Protein AF-A0A2T4VY03-F1 (afdb_monomer)

Nearest PDB structures (foldseek):
  8t7o-assembly1_A  TM=3.174E-01  e=9.260E+00  Homo sapiens

Mean predicted aligned error: 11.44 Å

Radius of gyration: 19.84 Å; Cα contacts (8 Å, |Δi|>4): 42; chains: 1; bounding box: 47×22×61 Å

pLDDT: mean 77.69, std 19.45, range [36.88, 95.12]

Sequence (86 aa):
MQHAEYELMPKYVLFAHLVYISGGISRGIMIFLYNSSFSQCFENKALHELLMRKISTYVITNPNIAILDMISYTRRVYNYNIFEID

Organism: NCBI:txid744859

Structure (mmCIF, N/CA/C/O backbone):
data_AF-A0A2T4VY03-F1
#
_entry.id   AF-A0A2T4VY03-F1
#
loop_
_atom_site.group_PDB
_atom_site.id
_atom_site.type_symbol
_atom_site.label_atom_id
_atom_site.label_alt_id
_atom_site.label_comp_id
_atom_site.label_asym_id
_atom_site.label_entity_id
_atom_site.label_seq_id
_atom_site.pdbx_PDB_ins_code
_atom_site.Cartn_x
_atom_site.Cartn_y
_atom_site.Cartn_z
_atom_site.occupancy
_atom_site.B_iso_or_equiv
_atom_site.auth_seq_id
_atom_site.auth_comp_id
_atom_site.auth_asym_id
_atom_site.auth_atom_id
_atom_site.pdbx_PDB_model_num
ATOM 1 N N . MET A 1 1 ? -35.897 14.136 17.633 1.00 43.66 1 MET A N 1
ATOM 2 C CA . MET A 1 1 ? -34.589 14.800 17.443 1.00 43.66 1 MET A CA 1
ATOM 3 C C . MET A 1 1 ? -33.520 13.735 17.155 1.00 43.66 1 MET A C 1
ATOM 5 O O . MET A 1 1 ? -32.623 13.553 17.959 1.00 43.66 1 MET A O 1
ATOM 9 N N . GLN A 1 2 ? -33.657 12.966 16.060 1.00 45.12 2 GLN A N 1
ATOM 10 C CA . GLN A 1 2 ? -32.671 11.930 15.682 1.00 45.12 2 GLN A CA 1
ATOM 11 C C . GLN A 1 2 ? -32.844 11.417 14.233 1.00 45.12 2 GLN A C 1
ATOM 13 O O . GLN A 1 2 ? -32.764 10.223 13.981 1.00 45.12 2 GLN A O 1
ATOM 18 N N . HIS A 1 3 ? -33.138 12.300 13.270 1.00 36.88 3 HIS A N 1
ATOM 19 C CA . HIS A 1 3 ? -33.337 11.892 11.865 1.00 36.88 3 HIS A CA 1
ATOM 20 C C . HIS A 1 3 ? -32.688 12.814 10.816 1.00 36.88 3 HIS A C 1
ATOM 22 O O . HIS A 1 3 ? -32.946 12.641 9.634 1.00 36.88 3 HIS A O 1
ATOM 28 N N . ALA A 1 4 ? -31.825 13.759 11.209 1.00 40.84 4 ALA A N 1
ATOM 29 C CA . ALA A 1 4 ? -31.364 14.831 10.313 1.00 40.84 4 ALA A CA 1
ATOM 30 C C . ALA A 1 4 ? -29.869 14.794 9.919 1.00 40.84 4 ALA A C 1
ATOM 32 O O . ALA A 1 4 ? -29.393 15.750 9.321 1.00 40.84 4 ALA A O 1
ATOM 33 N N . GLU A 1 5 ? -29.113 13.731 10.224 1.00 42.06 5 GLU A N 1
ATOM 34 C CA . GLU A 1 5 ? -27.661 13.692 9.926 1.00 42.06 5 GLU A CA 1
ATOM 35 C C . GLU A 1 5 ? -27.251 12.789 8.753 1.00 42.06 5 GLU A C 1
ATOM 37 O O . GLU A 1 5 ? -26.105 12.835 8.317 1.00 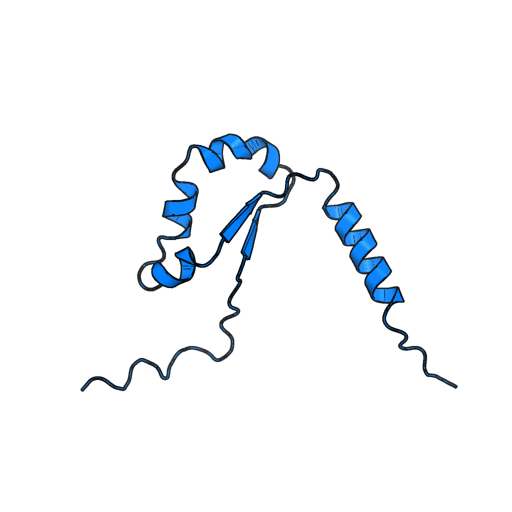42.06 5 GLU A O 1
ATOM 42 N N . TYR A 1 6 ? -28.172 12.018 8.169 1.00 45.56 6 TYR A N 1
ATOM 43 C CA . TYR A 1 6 ? -27.841 11.122 7.048 1.00 45.56 6 TYR A CA 1
ATOM 44 C C . TYR A 1 6 ? -28.013 11.766 5.660 1.00 45.56 6 TYR A C 1
ATOM 46 O O . TYR A 1 6 ? -27.670 11.151 4.653 1.00 45.56 6 TYR A O 1
ATOM 54 N N . GLU A 1 7 ? -28.510 13.004 5.583 1.00 43.41 7 GLU A N 1
ATOM 55 C CA . GLU A 1 7 ? -28.888 13.661 4.318 1.00 43.41 7 GLU A CA 1
ATOM 56 C C . GLU A 1 7 ? -27.768 14.519 3.691 1.00 43.41 7 GLU A C 1
ATOM 58 O O . GLU A 1 7 ? -27.952 15.120 2.636 1.00 43.41 7 GLU A O 1
ATOM 63 N N . LEU A 1 8 ? -26.575 14.546 4.301 1.00 48.19 8 LEU A N 1
ATOM 64 C CA . LEU A 1 8 ? -25.434 15.364 3.859 1.00 48.19 8 LEU A CA 1
ATOM 65 C C . LEU A 1 8 ? -24.235 14.565 3.323 1.00 48.19 8 LEU A C 1
ATOM 67 O O . LEU A 1 8 ? -23.186 15.152 3.057 1.00 48.19 8 LEU A O 1
ATOM 71 N N . MET A 1 9 ? -24.351 13.247 3.114 1.00 43.19 9 MET A N 1
ATOM 72 C CA . MET A 1 9 ? -23.274 12.518 2.433 1.00 43.19 9 MET A CA 1
ATOM 73 C C . MET A 1 9 ? -23.275 12.864 0.933 1.00 43.19 9 MET A C 1
ATOM 75 O O . MET A 1 9 ? -24.276 12.629 0.251 1.00 43.19 9 MET A O 1
ATOM 79 N N . PRO A 1 10 ? -22.181 13.417 0.378 1.00 48.06 10 PRO A N 1
ATOM 80 C CA . PRO A 1 10 ? -22.136 13.787 -1.029 1.00 48.06 10 PRO A CA 1
ATOM 81 C C . PRO A 1 10 ? -22.304 12.538 -1.905 1.00 48.06 10 PRO A C 1
ATOM 83 O O . PRO A 1 10 ? -21.652 11.519 -1.682 1.00 48.06 10 PRO A O 1
ATOM 86 N N . LYS A 1 11 ? -23.146 12.637 -2.944 1.00 48.28 11 LYS A N 1
ATOM 87 C CA . LYS A 1 11 ? -23.492 11.593 -3.940 1.00 48.28 11 LYS A CA 1
ATOM 88 C C . LYS A 1 11 ? -22.305 10.992 -4.731 1.00 48.28 11 LYS A C 1
ATOM 90 O O . LYS A 1 11 ? -22.528 10.229 -5.664 1.00 48.28 11 LYS A O 1
ATOM 95 N N . TYR A 1 12 ? -21.061 11.299 -4.364 1.00 45.38 12 TYR A N 1
ATOM 96 C CA . TYR A 1 12 ? -19.838 10.879 -5.053 1.00 45.38 12 TYR A CA 1
ATOM 97 C C . TYR A 1 12 ? -18.738 10.411 -4.089 1.00 45.38 12 TYR A C 1
ATOM 99 O O . TYR A 1 12 ? -17.555 10.642 -4.335 1.00 45.38 12 TYR A O 1
ATOM 107 N N . VAL A 1 13 ? -19.089 9.763 -2.975 1.00 51.22 13 VAL A N 1
ATOM 108 C CA . VAL A 1 13 ? -18.072 9.038 -2.201 1.00 51.22 13 VAL A CA 1
ATOM 109 C C . VAL A 1 13 ? -17.701 7.782 -2.985 1.00 51.22 13 VAL A C 1
ATOM 111 O O . VAL A 1 13 ? -18.440 6.800 -3.013 1.00 51.22 13 VAL A O 1
ATOM 114 N N . LEU A 1 14 ? -16.561 7.840 -3.673 1.00 54.59 14 LEU A N 1
ATOM 115 C CA . LEU A 1 14 ? -15.970 6.687 -4.336 1.00 54.59 14 LEU A CA 1
ATOM 116 C C . LEU A 1 14 ? -15.541 5.697 -3.244 1.00 54.59 14 LEU A C 1
ATOM 118 O O . LEU A 1 14 ? -14.534 5.896 -2.565 1.00 54.59 14 LEU A O 1
ATOM 122 N N . PHE A 1 15 ? -16.329 4.645 -3.034 1.00 60.84 15 PHE A N 1
ATOM 123 C CA . PHE A 1 15 ? -15.952 3.562 -2.136 1.00 60.84 15 PHE A CA 1
ATOM 124 C C . PHE A 1 15 ? -14.886 2.708 -2.824 1.00 60.84 15 PHE A C 1
ATOM 126 O O . PHE A 1 15 ? -15.186 1.843 -3.645 1.00 60.84 15 PHE A O 1
ATOM 133 N N . ALA A 1 16 ? -13.619 2.971 -2.513 1.00 69.25 16 ALA A N 1
ATOM 134 C CA . ALA A 1 16 ? -12.539 2.080 -2.902 1.00 69.25 16 ALA A CA 1
ATOM 135 C C . ALA A 1 16 ? -12.628 0.809 -2.049 1.00 69.25 16 ALA A C 1
ATOM 137 O O . ALA A 1 16 ? -12.446 0.861 -0.837 1.00 69.25 16 ALA A O 1
ATOM 138 N N . HIS A 1 17 ? -12.903 -0.338 -2.671 1.00 79.31 17 HIS A N 1
ATOM 139 C CA . HIS A 1 17 ? -12.854 -1.625 -1.971 1.00 79.31 17 HIS A CA 1
ATOM 140 C C . HIS A 1 17 ? -11.416 -2.022 -1.603 1.00 79.31 17 HIS A C 1
ATOM 142 O O . HIS A 1 17 ? -11.203 -2.714 -0.611 1.00 79.31 17 HIS A O 1
ATOM 148 N N . LEU A 1 18 ? -10.431 -1.584 -2.399 1.00 90.50 18 LEU A N 1
ATOM 149 C CA . LEU A 1 18 ? -9.024 -1.958 -2.267 1.00 90.50 18 LEU A CA 1
ATOM 150 C C . LEU A 1 18 ? -8.119 -0.745 -2.512 1.00 90.50 18 LEU A C 1
ATOM 152 O O . LEU A 1 18 ? -8.420 0.106 -3.349 1.00 90.50 18 LEU A O 1
ATOM 156 N N . VAL A 1 19 ? -6.983 -0.709 -1.819 1.00 93.25 19 VAL A N 1
ATOM 157 C CA . VAL A 1 19 ? -5.906 0.270 -2.005 1.00 93.25 19 VAL A CA 1
ATOM 158 C C . VAL A 1 19 ? -4.616 -0.469 -2.344 1.00 93.25 19 VAL A C 1
ATOM 160 O O . VAL A 1 19 ? -4.230 -1.411 -1.655 1.00 93.25 19 VAL A O 1
ATOM 163 N N . TYR A 1 20 ? -3.924 -0.020 -3.390 1.00 91.81 20 TYR A N 1
ATOM 164 C CA . TYR A 1 20 ? -2.653 -0.593 -3.826 1.00 91.81 20 TYR A CA 1
ATOM 165 C C . TYR A 1 20 ? -1.513 0.403 -3.607 1.00 91.81 20 TYR A C 1
ATOM 167 O O . TYR A 1 20 ? -1.590 1.552 -4.035 1.00 91.81 20 TYR A O 1
ATOM 175 N N . ILE A 1 21 ? -0.437 -0.051 -2.972 1.00 91.75 21 ILE A N 1
ATOM 176 C CA . ILE A 1 21 ? 0.820 0.677 -2.811 1.00 91.75 21 ILE A CA 1
ATOM 177 C C . ILE A 1 21 ? 1.755 0.213 -3.928 1.00 91.75 21 ILE A C 1
ATOM 179 O O . ILE A 1 21 ? 2.165 -0.950 -3.969 1.00 91.75 21 ILE A O 1
ATOM 183 N N . SER A 1 22 ? 2.088 1.118 -4.843 1.00 88.50 22 SER A N 1
ATOM 184 C CA . SER A 1 22 ? 3.006 0.876 -5.960 1.00 88.50 22 SER A CA 1
ATOM 185 C C . SER A 1 22 ? 4.135 1.917 -5.973 1.00 88.50 22 SER A C 1
ATOM 187 O O . SER A 1 22 ? 4.204 2.780 -5.096 1.00 88.50 22 SER A O 1
ATOM 189 N N . GLY A 1 23 ? 5.047 1.824 -6.943 1.00 81.38 23 GLY A N 1
ATOM 190 C CA . GLY A 1 23 ? 6.185 2.734 -7.094 1.00 81.38 23 GLY A CA 1
ATOM 191 C C . GLY A 1 23 ? 7.529 2.077 -6.777 1.00 81.38 23 GLY A C 1
ATOM 192 O O . GLY A 1 23 ? 7.592 0.953 -6.294 1.00 81.38 23 GLY A O 1
ATOM 193 N N . GLY A 1 24 ? 8.630 2.773 -7.070 1.00 80.62 24 GLY A N 1
ATOM 194 C CA . GLY A 1 24 ? 9.971 2.170 -7.034 1.00 80.62 24 GLY A CA 1
ATOM 195 C C . GLY A 1 24 ? 10.430 1.710 -5.646 1.00 80.62 24 GLY A C 1
ATOM 196 O O . GLY A 1 24 ? 11.040 0.651 -5.515 1.00 80.62 24 GLY A O 1
ATOM 197 N N . ILE A 1 25 ? 10.111 2.473 -4.595 1.00 87.38 25 ILE A N 1
ATOM 198 C CA . ILE A 1 25 ? 10.574 2.175 -3.229 1.00 87.38 25 ILE A CA 1
ATOM 199 C C . ILE A 1 25 ? 9.678 1.187 -2.479 1.00 87.38 25 ILE A C 1
ATOM 201 O O .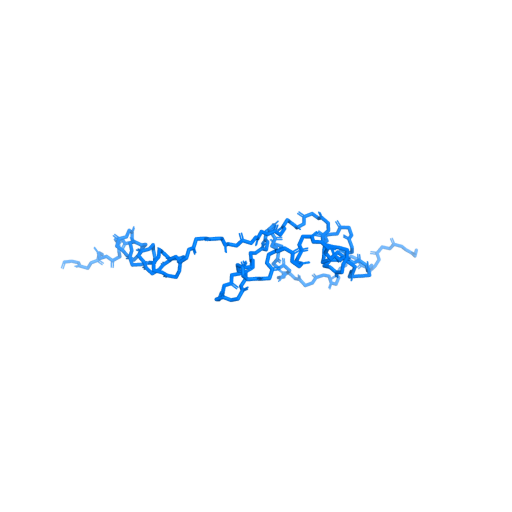 ILE A 1 25 ? 10.084 0.704 -1.424 1.00 87.38 25 ILE A O 1
ATOM 205 N N . SER A 1 26 ? 8.482 0.872 -2.994 1.00 84.81 26 SER A N 1
ATOM 206 C CA . SER A 1 26 ? 7.474 0.073 -2.276 1.00 84.81 26 SER A CA 1
ATOM 207 C C . SER A 1 26 ? 8.016 -1.301 -1.871 1.00 84.81 26 SER A C 1
ATOM 209 O O . SER A 1 26 ? 7.796 -1.758 -0.751 1.00 84.81 26 SER A O 1
ATOM 211 N N . ARG A 1 27 ? 8.821 -1.918 -2.745 1.00 83.00 27 ARG A N 1
ATOM 212 C CA . ARG A 1 27 ? 9.512 -3.183 -2.470 1.00 83.00 27 ARG A CA 1
ATOM 213 C C . ARG A 1 27 ? 10.574 -3.045 -1.378 1.00 83.00 27 ARG A C 1
ATOM 215 O O . ARG A 1 27 ? 10.715 -3.949 -0.560 1.00 83.00 27 ARG A O 1
ATOM 222 N N . GLY A 1 28 ? 11.295 -1.925 -1.349 1.00 87.50 28 GLY A N 1
ATOM 223 C CA . GLY A 1 28 ? 12.328 -1.650 -0.347 1.00 87.50 28 GLY A CA 1
ATOM 224 C C . GLY A 1 28 ? 11.759 -1.399 1.050 1.00 87.50 28 GLY A C 1
ATOM 225 O O . GLY A 1 28 ? 12.388 -1.754 2.041 1.00 87.50 28 GLY A O 1
ATOM 226 N N . ILE A 1 29 ? 10.544 -0.852 1.137 1.00 90.31 29 ILE A N 1
ATOM 227 C CA . ILE A 1 29 ? 9.879 -0.550 2.413 1.00 90.31 29 ILE A CA 1
ATOM 228 C C . ILE A 1 29 ? 8.904 -1.643 2.872 1.00 90.31 29 ILE A C 1
ATOM 230 O O . ILE A 1 29 ? 8.262 -1.478 3.902 1.00 90.31 29 ILE A O 1
ATOM 234 N N . MET A 1 30 ? 8.776 -2.762 2.152 1.00 90.56 30 MET A N 1
ATOM 235 C CA . MET A 1 30 ? 7.769 -3.793 2.447 1.00 90.56 30 MET A CA 1
ATOM 236 C C . MET A 1 30 ? 7.890 -4.352 3.875 1.00 90.56 30 MET A C 1
ATOM 238 O O . MET A 1 30 ? 6.889 -4.469 4.576 1.00 90.56 30 MET A O 1
ATOM 242 N N . ILE A 1 31 ? 9.115 -4.642 4.329 1.00 91.88 31 ILE A N 1
ATOM 243 C CA . ILE A 1 31 ? 9.372 -5.137 5.694 1.00 91.88 31 ILE A CA 1
ATOM 244 C C . ILE A 1 31 ? 8.983 -4.078 6.732 1.00 91.88 31 ILE A C 1
ATOM 246 O O . ILE A 1 31 ? 8.404 -4.402 7.765 1.00 91.88 31 ILE A O 1
ATOM 250 N N . PHE A 1 32 ? 9.259 -2.804 6.443 1.00 93.00 32 PHE A N 1
ATOM 251 C CA . PHE A 1 32 ? 8.864 -1.697 7.307 1.00 93.00 32 PHE 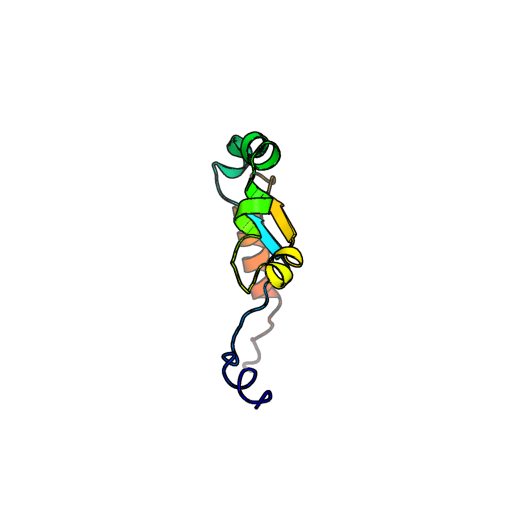A CA 1
ATOM 252 C C . PHE A 1 32 ? 7.339 -1.557 7.380 1.00 93.00 32 PHE A C 1
ATOM 254 O O . PHE A 1 32 ? 6.789 -1.437 8.469 1.00 93.00 32 PHE A O 1
ATOM 261 N N . LEU A 1 33 ? 6.640 -1.630 6.245 1.00 91.81 33 LEU A N 1
ATOM 262 C CA . LEU A 1 33 ? 5.176 -1.595 6.210 1.00 91.81 33 LEU A CA 1
ATOM 263 C C . LEU A 1 33 ? 4.561 -2.746 7.018 1.00 91.81 33 LEU A C 1
ATOM 265 O O . LEU A 1 33 ? 3.602 -2.516 7.744 1.00 91.81 33 LEU A O 1
ATOM 269 N N . TYR A 1 34 ? 5.140 -3.948 6.943 1.00 90.19 34 TYR A N 1
ATOM 270 C CA . TYR A 1 34 ? 4.651 -5.121 7.671 1.00 90.19 34 TYR A CA 1
ATOM 271 C C . TYR A 1 34 ? 4.903 -5.047 9.184 1.00 90.19 34 TYR A C 1
ATOM 273 O O . TYR A 1 34 ? 4.038 -5.409 9.974 1.00 90.19 34 TYR A O 1
ATOM 281 N N . ASN A 1 35 ? 6.079 -4.568 9.596 1.00 93.12 35 ASN A N 1
ATOM 282 C CA . ASN A 1 35 ? 6.471 -4.518 11.009 1.00 93.12 35 ASN A CA 1
ATOM 283 C C . ASN A 1 35 ? 6.013 -3.240 11.735 1.00 93.12 35 ASN A C 1
ATOM 285 O O . ASN A 1 35 ? 6.237 -3.108 12.937 1.00 93.12 35 ASN A O 1
ATOM 289 N N . SER A 1 36 ? 5.430 -2.276 11.021 1.00 93.12 36 SER A N 1
ATOM 290 C CA . SER A 1 36 ? 4.979 -0.998 11.583 1.00 93.12 36 SER A CA 1
ATOM 291 C C . SER A 1 36 ? 3.480 -0.992 11.885 1.00 93.12 36 SER A C 1
ATOM 293 O O . SER A 1 36 ? 2.730 -1.881 11.493 1.00 93.12 36 SER A O 1
ATOM 295 N N . SER A 1 37 ? 3.008 0.078 12.527 1.00 94.75 37 SER A N 1
ATOM 296 C CA . SER A 1 37 ? 1.582 0.341 12.765 1.00 94.75 37 SER A CA 1
ATOM 297 C C . SER A 1 37 ? 0.837 0.852 11.519 1.00 94.75 37 SER A C 1
ATOM 299 O O . SER A 1 37 ? -0.151 1.573 11.657 1.00 94.75 37 SER A O 1
ATOM 301 N N . PHE A 1 38 ? 1.296 0.523 10.303 1.00 94.44 38 PHE A N 1
ATOM 302 C CA . PHE A 1 38 ? 0.729 1.048 9.055 1.00 94.44 38 PHE A CA 1
ATOM 303 C C . PHE A 1 38 ? -0.789 0.840 8.974 1.00 94.44 38 PHE A C 1
ATOM 305 O O . PHE A 1 38 ? -1.519 1.814 8.794 1.00 94.44 38 PHE A O 1
ATOM 312 N N . SER A 1 39 ? -1.273 -0.392 9.169 1.00 91.62 39 SER A N 1
ATOM 313 C CA . SER A 1 39 ? -2.709 -0.702 9.087 1.00 91.62 39 SER A CA 1
ATOM 314 C C . SER A 1 39 ? -3.525 0.076 10.118 1.00 91.62 39 SER A C 1
ATOM 316 O O . SER A 1 39 ? -4.551 0.658 9.783 1.00 91.62 39 SER A O 1
ATOM 318 N N . GLN A 1 40 ? -3.026 0.188 11.351 1.00 94.31 40 GLN A N 1
ATOM 319 C CA . GLN A 1 40 ? -3.698 0.946 12.405 1.00 94.31 40 GLN A CA 1
ATOM 320 C C . GLN A 1 40 ? -3.792 2.440 12.060 1.00 94.31 40 GLN A C 1
ATOM 322 O O . GLN A 1 40 ? -4.839 3.058 12.239 1.00 94.31 40 GLN A O 1
ATOM 327 N N . CYS A 1 41 ? -2.719 3.028 11.526 1.00 94.75 41 CYS A N 1
ATOM 328 C CA . CYS A 1 41 ? -2.709 4.423 11.082 1.00 94.75 41 CYS A CA 1
ATOM 329 C C . CYS A 1 41 ? -3.587 4.658 9.845 1.00 94.75 41 CYS A C 1
ATOM 331 O O . CYS A 1 41 ? -4.167 5.735 9.691 1.00 94.75 41 CYS A O 1
ATOM 333 N N . PHE A 1 42 ? -3.677 3.668 8.955 1.00 94.25 42 PHE A N 1
ATOM 334 C CA . PHE A 1 42 ? -4.562 3.702 7.796 1.00 94.25 42 PHE A CA 1
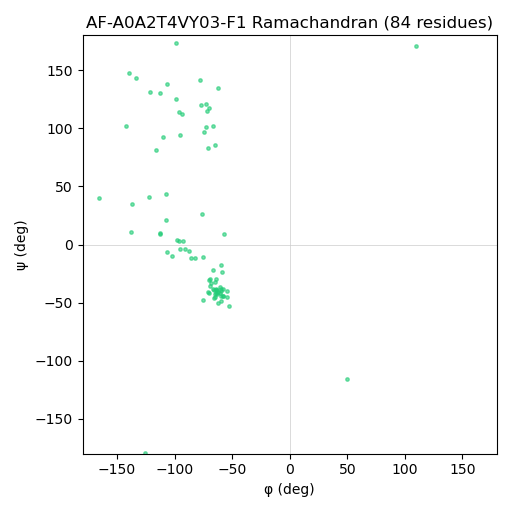ATOM 335 C C . PHE A 1 42 ? -6.036 3.687 8.225 1.00 94.25 42 PHE A C 1
ATOM 337 O O . PHE A 1 42 ? -6.818 4.508 7.744 1.00 94.25 42 PHE A O 1
ATOM 344 N N . GLU A 1 43 ? -6.393 2.808 9.164 1.00 94.25 43 GLU A N 1
ATOM 345 C CA . GLU A 1 43 ? -7.750 2.653 9.695 1.00 94.25 43 GLU A CA 1
ATOM 346 C C . GLU A 1 43 ? -8.205 3.838 10.552 1.00 94.25 43 GLU A C 1
ATOM 348 O O . GLU A 1 43 ? -9.376 4.212 10.504 1.00 94.25 43 GLU A O 1
ATOM 353 N N . ASN A 1 44 ? -7.299 4.453 11.316 1.00 95.12 44 ASN A N 1
ATOM 354 C CA . ASN A 1 44 ? -7.629 5.529 12.246 1.00 95.12 44 ASN A CA 1
ATOM 355 C C . ASN A 1 44 ? -7.991 6.839 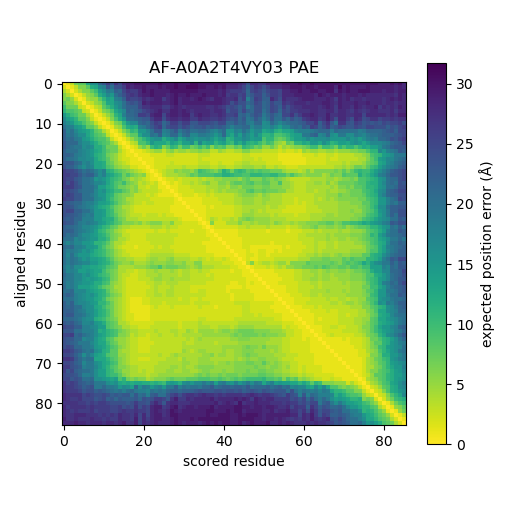11.517 1.00 95.12 44 ASN A C 1
ATOM 357 O O . ASN A 1 44 ? -7.167 7.741 11.338 1.00 95.12 44 ASN A O 1
ATO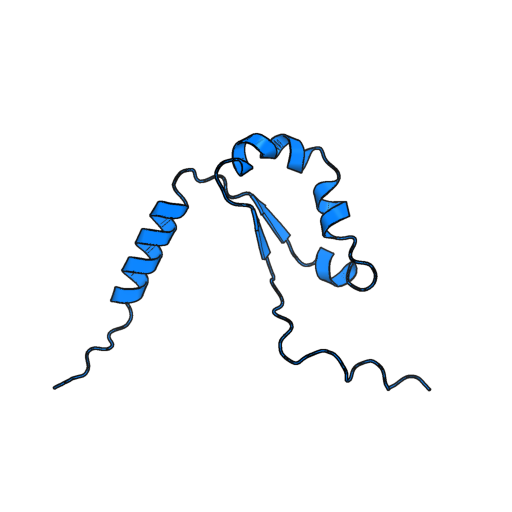M 361 N N . LYS A 1 45 ? -9.254 6.939 11.089 1.00 90.50 45 LYS A N 1
ATOM 362 C CA . LYS A 1 45 ? -9.862 8.111 10.438 1.00 90.50 45 LYS A CA 1
ATOM 363 C C . LYS A 1 45 ? -11.090 8.614 11.203 1.00 90.50 45 LYS A C 1
ATOM 365 O O . LYS A 1 45 ? -12.093 8.985 10.593 1.00 90.50 45 LYS A O 1
ATOM 370 N N . ALA A 1 46 ? -11.003 8.626 12.536 1.00 92.12 46 ALA A N 1
ATOM 371 C CA . ALA A 1 46 ? -12.074 9.040 13.446 1.00 92.12 46 ALA A CA 1
ATOM 372 C C . ALA A 1 46 ? -13.413 8.345 13.116 1.00 92.12 46 ALA A C 1
ATOM 374 O O . ALA A 1 46 ? -13.506 7.122 13.181 1.00 92.12 46 ALA A O 1
ATOM 375 N N . LEU A 1 47 ? -14.435 9.099 12.703 1.00 92.25 47 LEU A N 1
ATOM 376 C CA . LEU A 1 47 ? -15.771 8.580 12.372 1.00 92.25 47 LEU A CA 1
ATOM 377 C C . LEU A 1 47 ? -15.775 7.538 11.241 1.00 92.25 47 LEU A C 1
ATOM 379 O O . LEU A 1 47 ? -16.740 6.791 11.094 1.00 92.25 47 LEU A O 1
ATOM 383 N N . HIS A 1 48 ? -14.710 7.466 10.441 1.00 90.00 48 HIS A N 1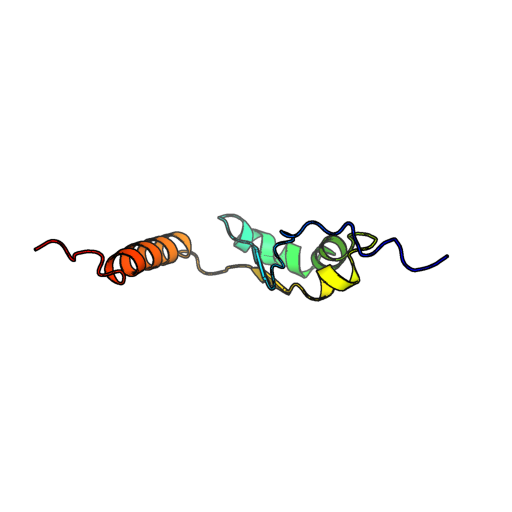
ATOM 384 C CA . HIS A 1 48 ? -14.624 6.569 9.293 1.00 90.00 48 HIS A CA 1
ATOM 385 C C . HIS A 1 48 ? -13.866 5.266 9.574 1.00 90.00 48 HIS A C 1
ATOM 387 O O . HIS A 1 48 ? -13.717 4.465 8.658 1.00 90.00 48 HIS A O 1
ATOM 393 N N . GLU A 1 49 ? -13.423 4.998 10.807 1.00 91.00 49 GLU A N 1
ATOM 394 C CA . GLU A 1 49 ? -12.625 3.802 11.133 1.00 91.00 49 GLU A CA 1
ATOM 395 C C . GLU A 1 49 ? -13.293 2.487 10.695 1.00 91.00 49 GLU A C 1
ATOM 397 O O . GLU A 1 49 ? -12.670 1.646 10.044 1.00 91.00 49 GLU A O 1
ATOM 402 N N . LEU A 1 50 ? -14.595 2.336 10.962 1.00 90.56 50 LEU A N 1
ATOM 403 C CA . LEU A 1 50 ? -15.366 1.152 10.561 1.00 90.56 50 LEU A CA 1
ATOM 404 C C . LEU A 1 50 ? -15.467 0.982 9.041 1.00 90.56 50 LEU A C 1
ATOM 406 O O . LEU A 1 50 ? -15.591 -0.143 8.554 1.00 90.56 50 LEU A O 1
ATOM 410 N N . LEU A 1 51 ? -15.443 2.085 8.292 1.00 89.44 51 LEU A N 1
ATOM 411 C CA . LEU A 1 51 ? -15.404 2.049 6.836 1.00 89.44 51 LEU A CA 1
ATOM 412 C C . LEU A 1 51 ? -14.003 1.671 6.352 1.00 89.44 51 LEU A C 1
ATOM 414 O O . LEU A 1 51 ? -13.870 0.774 5.526 1.00 89.44 51 LEU A O 1
ATOM 418 N N . MET A 1 52 ? -12.970 2.317 6.895 1.00 91.81 52 MET A N 1
ATOM 419 C CA . MET A 1 52 ? -11.577 2.098 6.506 1.00 91.81 52 MET A CA 1
ATOM 420 C C . MET A 1 52 ? -11.129 0.653 6.741 1.00 91.81 52 MET A C 1
ATOM 422 O O . MET A 1 52 ? -10.445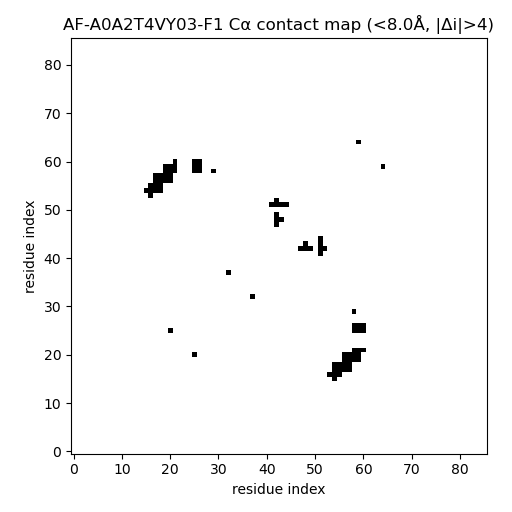 0.093 5.892 1.00 91.81 52 MET A O 1
ATOM 426 N N . ARG A 1 53 ? -11.594 0.007 7.819 1.00 91.81 53 ARG A N 1
ATOM 427 C CA . ARG A 1 53 ? -11.354 -1.423 8.099 1.00 91.81 53 ARG A CA 1
ATOM 428 C C . ARG A 1 53 ? -11.851 -2.380 7.019 1.00 91.81 53 ARG A C 1
ATOM 430 O O . ARG A 1 53 ? -11.363 -3.501 6.924 1.00 91.81 53 ARG A O 1
ATOM 437 N N . LYS A 1 54 ? -12.832 -1.966 6.213 1.00 92.12 54 LYS A N 1
ATOM 438 C CA . LYS A 1 54 ? -13.346 -2.772 5.095 1.00 92.12 54 LYS A CA 1
ATOM 439 C C . LYS A 1 54 ? -12.485 -2.647 3.838 1.00 92.12 54 LYS A C 1
ATOM 441 O O . LYS A 1 54 ? -12.683 -3.415 2.902 1.00 92.12 54 LYS A O 1
ATOM 446 N N . ILE A 1 55 ? -11.557 -1.692 3.805 1.00 92.19 55 ILE A N 1
ATOM 447 C CA . ILE A 1 55 ? -10.689 -1.428 2.661 1.00 92.19 55 ILE A CA 1
ATOM 448 C C . ILE A 1 55 ? -9.388 -2.203 2.852 1.00 92.19 55 ILE A C 1
ATOM 450 O O . ILE A 1 55 ? -8.588 -1.891 3.732 1.00 92.19 55 ILE A O 1
ATOM 454 N N . SER A 1 56 ? -9.149 -3.212 2.017 1.00 91.44 56 SER A N 1
ATOM 455 C CA . SER A 1 56 ? -7.888 -3.961 2.074 1.00 91.44 56 SER A CA 1
ATOM 456 C C . SER A 1 56 ? -6.750 -3.186 1.407 1.00 91.44 56 SER A C 1
ATOM 458 O O . SER A 1 56 ? -6.941 -2.570 0.357 1.00 91.44 56 SER A O 1
ATOM 460 N N . THR A 1 57 ? -5.548 -3.259 1.982 1.00 92.81 57 THR A N 1
ATOM 461 C CA . THR A 1 57 ? -4.329 -2.665 1.414 1.00 92.81 57 THR A CA 1
ATOM 462 C C . THR A 1 57 ? -3.408 -3.751 0.855 1.00 92.81 57 THR A C 1
ATOM 464 O O . THR A 1 57 ? -3.233 -4.803 1.465 1.00 92.81 57 THR A O 1
ATOM 467 N N . TYR A 1 58 ? -2.810 -3.506 -0.313 1.00 92.25 58 TYR A N 1
ATOM 468 C CA . TYR A 1 58 ? -1.889 -4.434 -0.976 1.00 92.25 58 TYR A CA 1
ATOM 469 C C . TYR A 1 58 ? -0.637 -3.713 -1.452 1.00 92.25 58 TYR A C 1
ATOM 471 O O . TYR A 1 58 ? -0.715 -2.600 -1.963 1.00 92.25 58 TYR A O 1
ATOM 479 N N . VAL A 1 59 ? 0.517 -4.367 -1.361 1.00 92.06 59 VAL A N 1
ATOM 480 C CA . VAL A 1 59 ? 1.760 -3.876 -1.966 1.00 92.06 59 VAL A CA 1
ATOM 481 C C . VAL A 1 59 ? 1.971 -4.590 -3.294 1.00 92.06 59 VAL A C 1
ATOM 483 O O . VAL A 1 59 ? 2.002 -5.819 -3.346 1.00 92.06 59 VAL A O 1
ATOM 486 N N . ILE A 1 60 ? 2.136 -3.830 -4.376 1.00 91.06 60 ILE A N 1
ATOM 487 C CA . ILE A 1 60 ? 2.478 -4.403 -5.678 1.00 91.06 60 ILE A CA 1
ATOM 488 C C . ILE A 1 60 ? 3.963 -4.768 -5.680 1.00 91.06 60 ILE A C 1
ATOM 490 O O . ILE A 1 60 ? 4.826 -3.906 -5.525 1.00 91.06 60 ILE A O 1
ATOM 494 N N . THR A 1 61 ? 4.259 -6.050 -5.890 1.00 89.62 61 THR A N 1
ATOM 495 C CA . THR A 1 61 ? 5.629 -6.592 -5.895 1.00 89.62 61 THR A CA 1
ATOM 496 C C . THR A 1 61 ? 6.185 -6.843 -7.296 1.00 89.62 61 THR A C 1
ATOM 498 O O . THR A 1 61 ? 7.381 -7.106 -7.442 1.00 89.62 61 THR A O 1
ATOM 501 N N . ASN A 1 62 ? 5.346 -6.754 -8.333 1.00 89.00 62 ASN A N 1
ATOM 502 C CA . ASN A 1 62 ? 5.771 -6.967 -9.710 1.00 89.00 62 ASN A CA 1
ATOM 503 C C . ASN A 1 62 ? 6.678 -5.808 -10.174 1.00 89.00 62 ASN A C 1
ATOM 505 O O . ASN A 1 62 ? 6.202 -4.673 -10.251 1.00 89.00 62 ASN A O 1
ATOM 509 N N . PRO A 1 63 ? 7.955 -6.067 -10.521 1.00 87.81 63 PRO A N 1
ATOM 510 C CA . PRO A 1 63 ? 8.895 -5.012 -10.904 1.00 87.81 63 PRO A CA 1
ATOM 511 C C . PRO A 1 63 ? 8.519 -4.316 -12.220 1.00 87.81 63 PRO A C 1
ATOM 513 O O . PRO A 1 63 ? 8.917 -3.180 -12.444 1.00 87.81 63 PRO A O 1
ATOM 516 N N . ASN A 1 64 ? 7.727 -4.974 -13.069 1.00 90.19 64 ASN A N 1
ATOM 517 C CA . ASN A 1 64 ? 7.339 -4.490 -14.390 1.00 90.19 64 ASN A CA 1
ATOM 518 C C . ASN A 1 64 ? 5.869 -4.048 -14.440 1.00 90.19 64 ASN A C 1
ATOM 520 O O . ASN A 1 64 ? 5.292 -4.003 -15.526 1.00 90.19 64 ASN A O 1
ATOM 524 N N . ILE A 1 65 ? 5.244 -3.733 -13.295 1.00 91.38 65 ILE A N 1
ATOM 525 C CA . ILE A 1 65 ? 3.814 -3.388 -13.249 1.00 91.38 65 ILE A CA 1
ATOM 526 C C . ILE A 1 65 ? 3.456 -2.243 -14.204 1.00 91.38 65 ILE A C 1
ATOM 528 O O . ILE A 1 65 ? 2.466 -2.341 -14.914 1.00 91.38 65 ILE A O 1
ATOM 532 N N . ALA A 1 66 ? 4.307 -1.220 -14.318 1.00 89.75 66 ALA A N 1
ATOM 533 C CA . ALA A 1 66 ? 4.068 -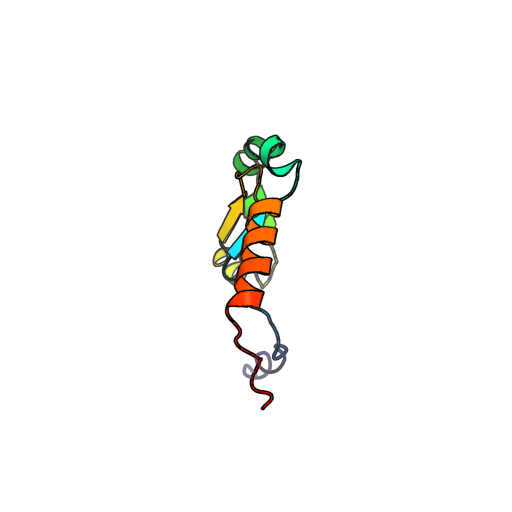0.094 -15.220 1.00 89.75 66 ALA A CA 1
ATOM 534 C C . ALA A 1 66 ? 4.024 -0.518 -16.702 1.00 89.75 66 ALA A C 1
ATOM 536 O O . ALA A 1 66 ? 3.192 -0.034 -17.465 1.00 89.75 66 ALA A O 1
ATOM 537 N N . ILE A 1 67 ? 4.890 -1.452 -17.111 1.00 91.56 67 ILE A N 1
ATOM 538 C CA . ILE A 1 67 ? 4.906 -1.989 -18.480 1.00 91.56 67 ILE A CA 1
ATOM 539 C C . ILE A 1 67 ? 3.671 -2.864 -18.715 1.00 91.56 67 ILE A C 1
ATOM 541 O O . ILE A 1 67 ? 3.049 -2.780 -19.771 1.00 91.56 67 ILE A O 1
ATOM 545 N N . LEU A 1 68 ? 3.291 -3.688 -17.734 1.00 90.75 68 LEU A N 1
ATOM 546 C CA . LEU A 1 68 ? 2.082 -4.511 -17.813 1.00 90.75 68 LEU A CA 1
ATOM 547 C C . LEU A 1 68 ? 0.818 -3.657 -17.914 1.00 90.75 68 LEU A C 1
ATOM 549 O O . LEU A 1 68 ? -0.060 -3.975 -18.717 1.00 90.75 68 LEU A O 1
ATOM 553 N N . ASP A 1 69 ? 0.746 -2.563 -17.162 1.00 87.75 69 ASP A N 1
ATOM 554 C CA . ASP A 1 69 ? -0.346 -1.597 -17.245 1.00 87.75 69 ASP A CA 1
ATOM 555 C C . ASP A 1 69 ? -0.368 -0.908 -18.609 1.00 87.75 69 ASP A C 1
ATOM 557 O O . ASP A 1 69 ? -1.433 -0.808 -19.213 1.00 87.75 69 ASP A O 1
ATOM 561 N N . MET A 1 70 ? 0.793 -0.518 -19.149 1.00 91.00 70 MET A N 1
ATOM 562 C CA . MET A 1 70 ? 0.891 0.053 -20.496 1.00 91.00 70 MET A CA 1
ATOM 563 C C . MET A 1 70 ? 0.376 -0.927 -21.558 1.00 91.00 70 MET A C 1
ATOM 565 O O . MET A 1 70 ? -0.477 -0.566 -22.363 1.00 91.00 70 MET A O 1
ATOM 569 N N . ILE A 1 71 ? 0.822 -2.187 -21.526 1.00 92.38 71 ILE A N 1
ATOM 570 C CA . ILE A 1 71 ? 0.339 -3.233 -22.440 1.00 92.38 71 ILE A CA 1
ATOM 571 C C . ILE A 1 71 ? -1.171 -3.434 -22.274 1.00 92.38 71 ILE A C 1
ATOM 573 O O . ILE A 1 71 ? -1.893 -3.535 -23.264 1.00 92.38 71 ILE A O 1
ATOM 577 N N . SER A 1 72 ? -1.661 -3.487 -21.036 1.00 88.69 72 SER A N 1
ATOM 578 C CA . SER A 1 72 ? -3.084 -3.679 -20.738 1.00 88.69 72 SER A CA 1
ATOM 579 C C . SER A 1 72 ? -3.929 -2.516 -21.248 1.00 88.69 72 SER A C 1
ATOM 581 O O . SER A 1 72 ? -4.989 -2.738 -21.831 1.00 88.69 72 SER A O 1
ATOM 583 N N . TYR A 1 73 ? -3.448 -1.285 -21.078 1.00 87.19 73 TYR A N 1
ATOM 584 C CA . TYR A 1 73 ? -4.075 -0.080 -21.601 1.00 87.19 73 TYR A CA 1
ATOM 585 C C . TYR A 1 73 ? -4.122 -0.106 -23.130 1.00 87.19 73 TYR A C 1
ATOM 587 O O . TYR A 1 73 ? -5.198 0.018 -23.712 1.00 87.19 73 TYR A O 1
ATOM 595 N N . THR A 1 74 ? -2.991 -0.374 -23.785 1.00 89.06 74 THR A N 1
ATOM 596 C CA . THR A 1 74 ? -2.911 -0.496 -25.244 1.00 89.06 74 THR A CA 1
ATOM 597 C C . THR A 1 74 ? -3.851 -1.585 -25.773 1.00 89.06 74 THR A C 1
ATOM 599 O O . THR A 1 74 ? -4.596 -1.341 -26.715 1.00 89.06 74 THR A O 1
ATOM 602 N N . ARG A 1 75 ? -3.905 -2.764 -25.138 1.00 83.25 75 ARG A N 1
ATOM 603 C CA . ARG A 1 75 ? -4.837 -3.849 -25.507 1.00 83.25 75 ARG A CA 1
ATOM 604 C C . ARG A 1 75 ? -6.301 -3.478 -25.286 1.00 83.25 75 ARG A C 1
ATOM 606 O O . ARG A 1 75 ? -7.153 -3.936 -26.038 1.00 83.25 75 ARG A O 1
ATOM 613 N N . ARG A 1 76 ? -6.605 -2.657 -24.276 1.00 74.12 76 ARG A N 1
ATOM 614 C CA . ARG A 1 76 ? -7.968 -2.181 -24.014 1.00 74.12 76 ARG A CA 1
ATOM 615 C C . ARG A 1 76 ? -8.467 -1.273 -25.138 1.00 74.12 76 ARG A C 1
ATOM 617 O O . ARG A 1 76 ? -9.619 -1.408 -25.527 1.00 74.12 76 ARG A O 1
ATOM 624 N N . VAL A 1 77 ? -7.606 -0.413 -25.687 1.00 58.78 77 VAL A N 1
ATOM 625 C CA . VAL A 1 77 ? -7.946 0.442 -26.840 1.00 58.78 77 VAL A CA 1
ATOM 626 C C . VAL A 1 77 ? -8.338 -0.402 -28.061 1.00 58.78 77 VAL A C 1
ATOM 628 O O . VAL A 1 77 ? -9.311 -0.072 -28.726 1.00 58.78 77 VAL A O 1
ATOM 631 N N . TYR A 1 78 ? -7.675 -1.538 -28.301 1.00 54.78 78 TYR A N 1
ATOM 632 C CA . TYR A 1 78 ? -8.008 -2.441 -29.416 1.00 54.78 78 TYR A CA 1
ATOM 633 C C . TYR A 1 78 ? -9.277 -3.290 -29.212 1.00 54.78 78 TYR A C 1
ATOM 635 O O . TYR A 1 78 ? -9.738 -3.914 -30.161 1.00 54.78 78 TYR A O 1
ATOM 643 N N . ASN A 1 79 ? -9.850 -3.325 -28.003 1.00 54.38 79 ASN A N 1
ATOM 644 C CA . ASN A 1 79 ? -11.094 -4.053 -27.714 1.00 54.38 79 ASN A CA 1
ATOM 645 C C . ASN A 1 79 ? -12.354 -3.174 -27.794 1.00 54.38 79 ASN A C 1
ATOM 647 O O . ASN A 1 79 ? -13.461 -3.695 -27.667 1.00 54.38 79 ASN A O 1
ATOM 651 N N . TYR A 1 80 ? -12.210 -1.867 -28.021 1.00 51.50 80 TYR A N 1
ATOM 652 C CA . TYR A 1 80 ? -13.317 -1.024 -28.458 1.00 51.50 80 TYR A CA 1
ATOM 653 C C . TYR A 1 80 ? -13.252 -0.929 -29.983 1.00 51.50 80 TYR A C 1
ATOM 655 O O . TYR A 1 80 ? -12.550 -0.082 -30.529 1.00 51.50 80 TYR A O 1
ATOM 663 N N . ASN A 1 81 ? -13.988 -1.797 -30.681 1.00 47.84 81 ASN A N 1
ATOM 664 C CA . ASN A 1 81 ? -14.373 -1.522 -32.064 1.00 47.84 81 ASN A CA 1
ATOM 665 C C . ASN A 1 81 ? -15.301 -0.295 -32.053 1.00 47.84 81 ASN A C 1
ATOM 667 O O . ASN A 1 81 ? -16.515 -0.421 -31.971 1.00 47.84 81 ASN A O 1
ATOM 671 N N . ILE A 1 82 ? -14.703 0.894 -32.085 1.00 50.25 82 ILE A N 1
ATOM 672 C CA . ILE A 1 82 ? -15.341 2.174 -32.426 1.00 50.25 82 ILE A CA 1
ATOM 673 C C . ILE A 1 82 ? -14.867 2.621 -33.813 1.00 50.25 82 ILE A C 1
ATOM 675 O O . ILE A 1 82 ? -14.548 3.783 -34.040 1.00 50.25 82 ILE A O 1
ATOM 679 N N . PHE A 1 83 ? -14.823 1.673 -34.748 1.00 47.44 83 PHE A N 1
ATOM 680 C CA . PHE A 1 83 ? -14.868 1.968 -36.173 1.00 47.44 83 PHE A CA 1
ATOM 681 C C . PHE A 1 83 ? -16.146 1.350 -36.727 1.00 47.44 83 PHE A C 1
ATOM 683 O O . PHE A 1 83 ? -16.150 0.244 -37.253 1.00 47.44 83 PHE A O 1
ATOM 690 N N . GLU A 1 84 ? -17.240 2.077 -36.544 1.00 51.59 84 GLU A N 1
ATOM 691 C CA . GLU A 1 84 ? -18.335 2.085 -37.502 1.00 51.59 84 GLU A CA 1
ATOM 692 C C . GLU A 1 84 ? -18.278 3.473 -38.138 1.00 51.59 84 GLU A C 1
ATOM 694 O O . GLU A 1 84 ? -18.749 4.448 -37.559 1.00 51.59 84 GLU A O 1
ATOM 699 N N . ILE A 1 85 ? -17.557 3.578 -39.254 1.00 48.38 85 ILE A N 1
ATOM 700 C CA . ILE A 1 85 ? -17.738 4.644 -40.238 1.00 48.38 85 ILE A CA 1
ATOM 701 C C . ILE A 1 85 ? -17.547 3.968 -41.599 1.00 48.38 85 ILE A C 1
ATOM 703 O O . ILE A 1 85 ? -16.420 3.613 -41.942 1.00 48.38 85 ILE A O 1
ATOM 707 N N . ASP A 1 86 ? -18.696 3.719 -42.232 1.00 45.62 86 ASP A N 1
ATOM 708 C CA . ASP A 1 86 ? -19.020 3.397 -43.635 1.00 45.62 86 ASP A CA 1
ATOM 709 C C . ASP A 1 86 ? -17.896 3.017 -44.619 1.00 45.62 86 ASP A C 1
ATOM 711 O O . ASP A 1 86 ? -17.009 3.856 -44.908 1.00 45.62 86 ASP A O 1
#

Solvent-accessible surface area (backbone atoms only — not comparable to full-atom values): 5653 Å² total; per-residue (Å²): 144,88,82,82,78,80,83,74,71,65,99,75,73,80,79,63,63,64,46,77,44,64,68,88,59,42,66,78,41,42,67,55,54,70,76,45,66,47,66,60,60,65,22,64,53,74,95,42,27,79,59,38,68,65,36,49,78,45,75,58,77,64,91,56,49,71,60,53,49,51,53,51,53,56,53,50,59,72,70,56,84,82,78,86,75,134

InterPro domains:
  IPR003836 Glucokinase [PF02685] (19-70)

Secondary structure (DSSP, 8-state):
--SSSSTTS-TT----SEEEE-STTTTTTHHHHHHSSHHHHHH--GGGHHHHTTSEEEE---TTHHHHHHHHHHHHHTT-------

Foldseek 3Di:
DPDPDPPPDDPDPPLAQEAEDDDDCLQVCVVVCVVDCVLVVQLPPPVCNVSSVSYYYYYDPDPCVVVVVVVVVVVVVVPPPPPPDD